Protein AF-A0A7G8IP98-F1 (afdb_monomer_lite)

Foldseek 3Di:
DPDVVVVVVVVVVVVVLQVQLVVLVVVCVVLDPVVQVPFAQDLVRCVVVVHQWHASSDAFPVRFRAIQGSPDGGCVVVVNDPGSPPPPPDDD

Structure (mmCIF, N/CA/C/O backbone):
data_AF-A0A7G8IP98-F1
#
_entry.id   AF-A0A7G8IP98-F1
#
loop_
_atom_site.group_PDB
_atom_site.id
_atom_site.type_symbol
_atom_site.label_atom_id
_atom_site.label_alt_id
_atom_site.label_comp_id
_atom_site.label_asym_id
_atom_site.label_entity_id
_atom_site.label_seq_id
_atom_site.pdbx_PDB_ins_code
_atom_site.Cartn_x
_atom_site.Cartn_y
_atom_site.Cartn_z
_atom_site.occupancy
_atom_site.B_iso_or_equiv
_atom_site.auth_seq_id
_atom_site.auth_comp_id
_atom_site.auth_asym_id
_atom_site.auth_atom_id
_atom_site.pdbx_PDB_model_num
ATOM 1 N N . MET A 1 1 ? 19.300 -4.037 -28.156 1.00 43.59 1 MET A N 1
ATOM 2 C CA . MET A 1 1 ? 19.245 -4.242 -26.695 1.00 43.59 1 MET A CA 1
ATOM 3 C C . MET A 1 1 ? 18.798 -2.916 -26.083 1.00 43.59 1 MET A C 1
ATOM 5 O O . MET A 1 1 ? 19.605 -2.016 -25.951 1.00 43.59 1 MET A O 1
ATOM 9 N N . GLN A 1 2 ? 17.490 -2.720 -25.887 1.00 46.84 2 GLN A N 1
ATOM 10 C CA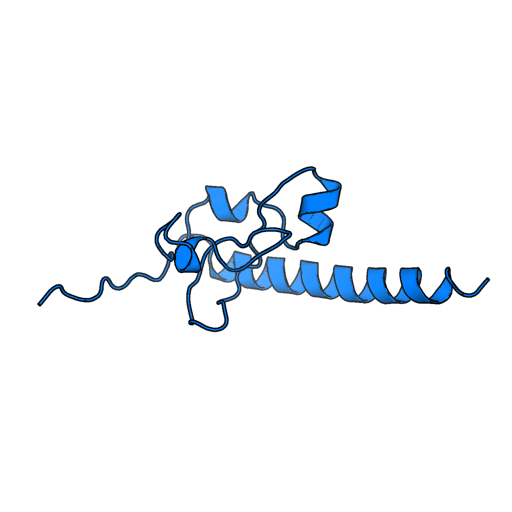 . GLN A 1 2 ? 16.904 -1.489 -25.327 1.00 46.84 2 GLN A CA 1
ATOM 11 C C . GLN A 1 2 ? 16.237 -1.866 -24.004 1.00 46.84 2 GLN A C 1
ATOM 13 O O . GLN A 1 2 ? 15.030 -2.064 -23.953 1.00 46.84 2 GLN A O 1
ATOM 18 N N . VAL A 1 3 ? 17.034 -2.104 -22.966 1.00 53.31 3 VAL A N 1
ATOM 19 C CA . VAL A 1 3 ? 16.520 -2.542 -21.656 1.00 53.31 3 VAL A CA 1
ATOM 20 C C . VAL A 1 3 ? 16.936 -1.583 -20.546 1.00 53.31 3 VAL A C 1
ATOM 22 O O . VAL A 1 3 ? 16.102 -1.219 -19.728 1.00 53.31 3 VAL A O 1
ATOM 25 N N . GLU A 1 4 ? 18.153 -1.042 -20.576 1.00 45.97 4 GLU A N 1
ATOM 26 C CA . GLU A 1 4 ? 18.712 -0.252 -19.465 1.00 45.97 4 GLU A CA 1
ATOM 27 C C . GLU A 1 4 ? 17.986 1.080 -19.189 1.00 45.97 4 GLU A C 1
ATOM 29 O O . GLU A 1 4 ? 17.822 1.470 -18.036 1.00 45.97 4 GLU A O 1
ATOM 34 N N . GLY A 1 5 ? 17.457 1.754 -20.217 1.00 43.75 5 GLY A N 1
ATOM 35 C CA . GLY A 1 5 ? 16.734 3.024 -20.045 1.00 43.75 5 GLY A CA 1
ATOM 36 C C . GLY A 1 5 ? 15.336 2.898 -19.420 1.00 43.75 5 GLY A C 1
ATOM 37 O O . GLY A 1 5 ? 14.790 3.894 -18.944 1.00 43.75 5 GLY A O 1
ATOM 38 N N . VAL A 1 6 ? 14.746 1.695 -19.419 1.00 52.06 6 VAL A N 1
ATOM 39 C CA . VAL A 1 6 ? 13.419 1.436 -18.830 1.00 52.06 6 VAL A CA 1
ATOM 40 C C . VAL A 1 6 ? 13.543 1.163 -17.332 1.00 52.06 6 VAL A C 1
ATOM 42 O O . VAL A 1 6 ? 12.723 1.664 -16.567 1.00 52.06 6 VAL A O 1
ATOM 45 N N . TYR A 1 7 ? 14.594 0.454 -16.903 1.00 49.06 7 TYR A N 1
ATOM 46 C CA . TYR A 1 7 ? 14.862 0.194 -15.483 1.00 49.06 7 TYR A CA 1
ATOM 47 C C . TYR A 1 7 ? 15.099 1.499 -14.712 1.00 49.06 7 TYR A C 1
ATOM 49 O O . TYR A 1 7 ? 14.363 1.783 -13.777 1.00 49.06 7 TYR A O 1
ATOM 57 N N . ALA A 1 8 ? 15.982 2.380 -15.198 1.00 50.59 8 ALA A N 1
ATOM 58 C CA . ALA A 1 8 ? 16.301 3.636 -14.506 1.00 50.59 8 ALA A CA 1
ATOM 59 C C . ALA A 1 8 ? 15.102 4.596 -14.325 1.00 50.59 8 ALA A C 1
ATOM 61 O O . ALA A 1 8 ? 15.051 5.357 -13.357 1.00 50.59 8 ALA A O 1
ATOM 62 N N . LYS A 1 9 ? 14.124 4.582 -15.245 1.00 58.19 9 LYS A N 1
ATOM 63 C CA . LYS A 1 9 ? 12.870 5.344 -15.084 1.00 58.19 9 LYS A CA 1
ATOM 64 C C . LYS A 1 9 ? 11.939 4.692 -14.059 1.00 58.19 9 LYS A C 1
ATOM 66 O O . LYS A 1 9 ? 11.366 5.396 -13.231 1.00 58.19 9 LYS A O 1
ATOM 71 N N . ASN A 1 10 ? 11.855 3.363 -14.082 1.00 58.44 10 ASN A N 1
ATOM 72 C CA . ASN A 1 10 ? 11.035 2.573 -13.166 1.00 58.44 10 ASN A CA 1
ATOM 73 C C . ASN A 1 10 ? 11.521 2.705 -11.711 1.00 58.44 10 ASN A C 1
ATOM 75 O O . ASN A 1 10 ? 10.706 2.875 -10.810 1.00 58.44 10 ASN A O 1
ATOM 79 N N . ASP A 1 11 ? 12.839 2.748 -11.492 1.00 61.75 11 ASP A N 1
ATOM 80 C CA . ASP A 1 11 ? 13.442 2.986 -10.175 1.00 61.75 11 ASP A CA 1
ATOM 81 C C . ASP A 1 11 ? 13.059 4.354 -9.588 1.00 61.75 11 ASP A C 1
ATOM 83 O O . ASP A 1 11 ? 12.704 4.457 -8.412 1.00 61.75 11 ASP A O 1
ATOM 87 N N . ARG A 1 12 ? 13.075 5.421 -10.399 1.00 65.56 12 ARG A N 1
ATOM 88 C CA . ARG A 1 12 ? 12.713 6.768 -9.925 1.00 65.56 12 ARG A CA 1
ATOM 89 C C . ARG A 1 12 ? 11.231 6.866 -9.563 1.00 65.56 12 ARG A C 1
ATOM 91 O O . ARG A 1 12 ? 10.901 7.413 -8.512 1.00 65.56 12 ARG A O 1
ATOM 98 N N . GLU A 1 13 ? 10.359 6.298 -10.394 1.00 75.06 13 GLU A N 1
ATOM 99 C CA . GLU A 1 13 ? 8.928 6.207 -10.091 1.00 75.06 13 GLU A CA 1
ATOM 100 C C . GLU A 1 13 ? 8.678 5.377 -8.827 1.00 75.06 13 GLU A C 1
ATOM 102 O O . GLU A 1 13 ? 7.840 5.732 -8.000 1.00 75.06 13 GLU A O 1
ATOM 107 N N . GLU A 1 14 ? 9.419 4.290 -8.625 1.00 76.62 14 GLU A N 1
ATOM 108 C CA . GLU A 1 14 ? 9.268 3.438 -7.449 1.00 76.62 14 GLU A CA 1
ATOM 109 C C . GLU A 1 14 ? 9.696 4.139 -6.148 1.00 76.62 14 GLU A C 1
ATOM 111 O O . GLU A 1 14 ? 9.029 3.999 -5.117 1.00 76.62 14 GLU A O 1
ATOM 116 N N . VAL A 1 15 ? 10.741 4.970 -6.193 1.00 79.62 15 VAL A N 1
ATOM 117 C CA . VAL A 1 15 ? 11.147 5.815 -5.057 1.00 79.62 15 VAL A CA 1
ATOM 118 C C . VAL A 1 15 ? 10.038 6.797 -4.674 1.00 79.62 15 VAL A C 1
ATOM 120 O O . VAL A 1 15 ? 9.691 6.901 -3.494 1.00 79.62 15 VAL A O 1
ATOM 123 N N . GLU A 1 16 ? 9.428 7.476 -5.647 1.00 82.81 16 GLU A N 1
ATOM 124 C CA . GLU A 1 16 ? 8.302 8.388 -5.399 1.00 82.81 16 GLU A CA 1
ATOM 125 C C . GLU A 1 16 ? 7.098 7.637 -4.822 1.00 82.81 16 GLU A C 1
ATOM 127 O O . GLU A 1 16 ? 6.506 8.053 -3.822 1.00 82.81 16 GLU A O 1
ATOM 132 N N . ARG A 1 17 ? 6.783 6.463 -5.381 1.00 79.19 17 ARG A N 1
ATOM 133 C CA . ARG A 1 17 ? 5.711 5.593 -4.886 1.00 79.19 17 ARG A CA 1
ATOM 134 C C . ARG A 1 17 ? 5.942 5.130 -3.448 1.00 79.19 17 ARG A C 1
ATOM 136 O O . ARG A 1 17 ? 4.963 5.019 -2.703 1.00 79.19 17 ARG A O 1
ATOM 143 N N . ARG A 1 18 ? 7.193 4.860 -3.065 1.00 81.88 18 ARG A N 1
ATOM 144 C CA . ARG A 1 18 ? 7.591 4.474 -1.704 1.00 81.88 18 ARG A CA 1
ATOM 145 C C . ARG A 1 18 ? 7.516 5.662 -0.742 1.00 81.88 18 ARG A C 1
ATOM 147 O O . ARG A 1 18 ? 7.021 5.488 0.370 1.00 81.88 18 ARG A O 1
ATOM 154 N N . ASN A 1 19 ? 7.937 6.854 -1.162 1.00 84.62 19 ASN A N 1
ATOM 155 C CA . ASN A 1 19 ? 7.820 8.073 -0.355 1.00 84.62 19 ASN A CA 1
ATOM 156 C C . ASN A 1 19 ? 6.356 8.431 -0.086 1.00 84.62 19 ASN A C 1
ATOM 158 O O . ASN A 1 19 ? 5.976 8.593 1.070 1.00 84.62 19 ASN A O 1
ATOM 162 N N . GLN A 1 20 ? 5.503 8.400 -1.111 1.00 85.12 20 GLN A N 1
ATOM 163 C CA . GLN A 1 20 ? 4.072 8.640 -0.929 1.00 85.12 20 GLN A CA 1
ATOM 164 C C . GLN A 1 20 ? 3.432 7.609 0.016 1.00 85.12 20 GLN A C 1
ATOM 166 O O . GLN A 1 20 ? 2.552 7.929 0.814 1.00 85.12 20 GLN A O 1
ATOM 171 N N . ALA A 1 21 ? 3.864 6.347 -0.058 1.00 84.12 21 ALA A N 1
ATOM 172 C CA . ALA A 1 21 ? 3.386 5.302 0.841 1.00 84.12 21 ALA A CA 1
ATOM 173 C C . ALA A 1 21 ? 3.818 5.536 2.297 1.00 84.12 21 ALA A C 1
ATOM 175 O O . ALA A 1 21 ? 3.044 5.244 3.209 1.00 84.12 21 ALA A O 1
ATOM 176 N N . LYS A 1 22 ? 5.026 6.071 2.522 1.00 86.00 22 LYS A N 1
ATOM 177 C CA . LYS A 1 22 ? 5.490 6.483 3.853 1.00 86.00 22 LYS A CA 1
ATOM 178 C C . LYS A 1 22 ? 4.625 7.607 4.413 1.00 86.00 22 LYS A C 1
ATOM 180 O O . LYS A 1 22 ? 4.057 7.421 5.482 1.00 86.00 22 LYS A O 1
ATOM 185 N N . GLU A 1 23 ? 4.433 8.687 3.657 1.00 87.50 23 GLU A N 1
ATOM 186 C CA . GLU A 1 23 ? 3.603 9.822 4.091 1.00 87.50 23 GLU A CA 1
ATOM 187 C C . GLU A 1 23 ? 2.167 9.384 4.414 1.00 87.50 23 GLU A C 1
ATOM 189 O O . GLU A 1 23 ? 1.593 9.748 5.440 1.00 87.50 23 GLU A O 1
ATOM 194 N N . ASN A 1 24 ? 1.578 8.542 3.560 1.00 84.94 24 ASN A N 1
ATOM 195 C CA . ASN A 1 24 ? 0.242 8.005 3.804 1.00 84.94 24 ASN A CA 1
ATOM 196 C C . ASN A 1 24 ? 0.197 7.131 5.060 1.00 84.94 24 ASN A C 1
ATOM 198 O O . ASN A 1 24 ? -0.766 7.207 5.820 1.00 84.94 24 ASN A O 1
ATOM 202 N N . ARG A 1 25 ? 1.227 6.312 5.303 1.00 85.06 25 ARG A N 1
ATOM 203 C CA . ARG A 1 25 ? 1.314 5.496 6.518 1.00 85.06 25 ARG A CA 1
ATOM 204 C C . ARG A 1 25 ? 1.440 6.333 7.774 1.00 85.06 25 ARG A C 1
ATOM 206 O O . ARG A 1 25 ? 0.775 5.989 8.740 1.00 85.06 25 ARG A O 1
ATOM 213 N N . GLU A 1 26 ? 2.226 7.407 7.766 1.00 85.75 26 GLU A N 1
ATOM 214 C CA . GLU A 1 26 ? 2.373 8.294 8.929 1.00 85.75 26 GLU A CA 1
ATOM 215 C C . GLU A 1 26 ? 1.019 8.837 9.393 1.00 85.75 26 GLU A C 1
ATOM 217 O O . GLU A 1 26 ? 0.713 8.823 10.583 1.00 85.75 26 GLU A O 1
ATOM 222 N N . ARG A 1 27 ? 0.143 9.196 8.448 1.00 84.44 27 ARG A N 1
ATOM 223 C CA . ARG A 1 27 ? -1.226 9.649 8.751 1.00 84.44 27 ARG A CA 1
ATOM 224 C C . ARG A 1 27 ? -2.130 8.542 9.297 1.00 84.44 27 ARG A C 1
ATOM 226 O O . ARG A 1 27 ? -3.177 8.841 9.864 1.00 84.44 27 ARG A O 1
ATOM 233 N N . LEU A 1 28 ? -1.756 7.282 9.104 1.00 83.56 28 LEU A N 1
ATOM 234 C CA . LEU A 1 28 ? -2.506 6.095 9.511 1.00 83.56 28 LEU A CA 1
ATOM 235 C C . LEU A 1 28 ? -1.950 5.430 10.775 1.00 83.56 28 LEU A C 1
ATOM 237 O O . LEU A 1 28 ? -2.575 4.497 11.284 1.00 83.56 28 LEU A O 1
ATOM 241 N N . VAL A 1 29 ? -0.813 5.900 11.298 1.00 83.19 29 VAL A N 1
ATOM 242 C CA . VAL A 1 29 ? -0.270 5.445 12.582 1.00 83.19 29 VAL A CA 1
ATOM 243 C C . VAL A 1 29 ? -1.332 5.644 13.665 1.00 83.19 29 VAL A C 1
ATOM 245 O O . VAL A 1 29 ? -1.916 6.717 13.790 1.00 83.19 29 VAL A O 1
ATOM 248 N N . GLY A 1 30 ? -1.638 4.581 14.410 1.00 82.44 30 GLY A N 1
ATOM 249 C CA . GLY A 1 30 ? -2.693 4.578 15.431 1.00 82.44 30 GLY A CA 1
ATOM 250 C C . GLY A 1 30 ? -4.122 4.374 14.905 1.00 82.44 30 GLY A C 1
ATOM 251 O O . GLY A 1 30 ? -5.009 4.088 15.702 1.00 82.44 3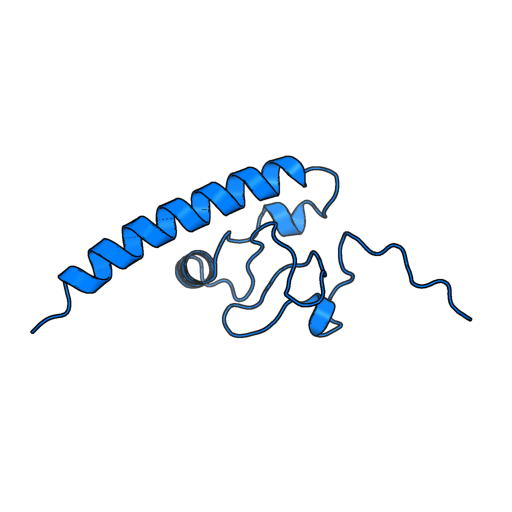0 GLY A O 1
ATOM 252 N N . GLN A 1 31 ? -4.357 4.457 13.589 1.00 82.31 31 GLN A N 1
ATOM 253 C CA . GLN A 1 31 ? -5.650 4.126 12.962 1.00 82.31 31 GLN A CA 1
ATOM 254 C C . GLN A 1 31 ? -5.680 2.707 12.385 1.00 82.31 31 GLN A C 1
ATOM 256 O O . GLN A 1 31 ? -6.742 2.100 12.269 1.00 82.31 31 GLN A O 1
ATOM 261 N N . VAL A 1 32 ? -4.521 2.181 11.991 1.00 85.25 32 VAL A N 1
ATOM 262 C CA . VAL A 1 32 ? -4.378 0.824 11.453 1.00 85.25 32 VAL A CA 1
ATOM 263 C C . VAL A 1 32 ? -3.533 -0.042 12.388 1.00 85.25 32 VAL A C 1
ATOM 265 O O . VAL A 1 32 ? -2.730 0.494 13.155 1.00 85.25 32 VAL A O 1
ATOM 268 N N . PRO A 1 33 ? -3.659 -1.379 12.319 1.00 85.38 33 PRO A N 1
ATOM 269 C CA . PRO A 1 33 ? -2.786 -2.275 13.066 1.00 85.38 33 PRO A CA 1
ATOM 270 C C . PRO A 1 33 ? -1.308 -2.023 12.753 1.00 85.38 33 PRO A C 1
ATOM 272 O O . PRO A 1 33 ? -0.920 -1.946 11.585 1.00 85.38 33 PRO A O 1
ATOM 275 N N . ASP A 1 34 ? -0.467 -1.992 13.788 1.00 84.44 34 ASP A N 1
ATOM 276 C CA . ASP A 1 34 ? 0.984 -1.797 13.643 1.00 84.44 34 ASP A CA 1
ATOM 277 C C . ASP A 1 34 ? 1.623 -2.865 12.738 1.00 84.44 34 ASP A C 1
ATOM 279 O O . ASP A 1 34 ? 2.534 -2.586 11.960 1.00 84.44 34 ASP A O 1
ATOM 283 N N . ALA A 1 35 ? 1.056 -4.078 12.739 1.00 85.38 35 ALA A N 1
ATOM 284 C CA . ALA A 1 35 ? 1.440 -5.156 11.832 1.00 85.38 35 ALA A CA 1
ATOM 285 C C . ALA A 1 35 ? 1.398 -4.737 10.350 1.00 85.38 35 ALA A C 1
ATOM 287 O O . ALA A 1 35 ? 2.234 -5.180 9.571 1.00 85.38 35 ALA A O 1
ATOM 288 N N . TRP A 1 36 ? 0.464 -3.868 9.949 1.00 87.75 36 TRP A N 1
ATOM 289 C CA . TRP A 1 36 ? 0.370 -3.375 8.571 1.00 87.75 36 TRP A CA 1
ATOM 290 C C . TRP A 1 36 ? 1.419 -2.301 8.277 1.00 87.75 36 TRP A C 1
ATOM 292 O O . TRP A 1 36 ? 1.921 -2.214 7.160 1.00 87.75 36 TRP A O 1
ATOM 302 N N . LEU A 1 37 ? 1.793 -1.503 9.278 1.00 84.81 37 LEU A N 1
ATOM 303 C CA . LEU A 1 37 ? 2.825 -0.470 9.153 1.00 84.81 37 LEU A CA 1
ATOM 304 C C . LEU A 1 37 ? 4.234 -1.061 9.039 1.00 84.81 37 LEU A C 1
ATOM 306 O O . LEU A 1 37 ? 5.119 -0.404 8.495 1.00 84.81 37 LEU A O 1
ATOM 310 N N . ARG A 1 38 ? 4.425 -2.306 9.488 1.00 87.38 38 ARG A N 1
ATOM 311 C CA . ARG A 1 38 ? 5.672 -3.072 9.324 1.00 87.38 38 ARG A CA 1
ATOM 312 C C . ARG A 1 38 ? 5.800 -3.764 7.966 1.00 87.38 38 ARG A C 1
ATOM 314 O O . ARG A 1 38 ? 6.885 -4.218 7.627 1.00 87.38 38 ARG A O 1
ATOM 321 N N . MET A 1 39 ? 4.723 -3.842 7.183 1.00 90.00 39 MET A N 1
ATOM 322 C CA . MET A 1 39 ? 4.748 -4.493 5.870 1.00 90.00 39 MET A CA 1
ATOM 323 C C . MET A 1 39 ? 5.583 -3.692 4.854 1.00 90.00 39 MET A C 1
ATOM 325 O O . MET A 1 39 ? 5.864 -2.509 5.065 1.00 90.00 39 MET A O 1
ATOM 329 N N . PRO A 1 40 ? 5.913 -4.267 3.692 1.00 89.62 40 PRO A N 1
ATOM 330 C CA . PRO A 1 40 ? 6.477 -3.530 2.564 1.00 89.62 40 PRO A CA 1
ATOM 331 C C . PRO A 1 40 ? 5.529 -2.445 2.036 1.00 89.62 40 PRO A C 1
ATOM 333 O O . PRO A 1 40 ? 4.309 -2.556 2.151 1.00 89.62 40 PRO A O 1
ATOM 336 N N . PHE A 1 41 ? 6.079 -1.377 1.461 1.00 86.69 41 PHE A N 1
ATOM 337 C CA . PHE A 1 41 ? 5.308 -0.223 0.967 1.00 86.69 41 PHE A CA 1
ATOM 338 C C . PHE A 1 41 ? 4.603 -0.490 -0.373 1.00 86.69 41 PHE A C 1
ATOM 340 O O . PHE A 1 41 ? 3.508 0.015 -0.611 1.00 86.69 41 PHE A O 1
ATOM 347 N N . THR A 1 42 ? 5.229 -1.273 -1.244 1.00 85.88 42 THR A N 1
ATOM 348 C CA . THR A 1 42 ? 4.851 -1.488 -2.648 1.00 85.88 42 THR A CA 1
ATOM 349 C C . THR A 1 42 ? 5.044 -2.955 -3.022 1.00 85.88 42 THR A C 1
ATOM 351 O O . THR A 1 42 ? 5.656 -3.713 -2.267 1.00 85.88 42 THR A O 1
ATOM 354 N N . ASP A 1 43 ? 4.525 -3.363 -4.181 1.00 86.06 43 ASP A N 1
ATOM 355 C CA . ASP A 1 43 ? 4.690 -4.729 -4.678 1.00 86.06 43 ASP A CA 1
ATOM 356 C C . ASP A 1 43 ? 6.157 -5.047 -4.992 1.00 86.06 43 ASP A C 1
ATOM 358 O O . ASP A 1 43 ? 6.626 -6.126 -4.636 1.00 86.06 43 ASP A O 1
ATOM 362 N N . ALA A 1 44 ? 6.895 -4.096 -5.576 1.00 85.12 44 ALA A N 1
ATOM 363 C CA . ALA A 1 44 ? 8.320 -4.250 -5.838 1.00 85.12 44 ALA A CA 1
ATOM 364 C C . ALA A 1 44 ? 9.086 -4.432 -4.525 1.00 85.12 44 ALA A C 1
ATOM 366 O O . ALA A 1 44 ? 9.798 -5.418 -4.373 1.00 85.12 44 ALA A O 1
ATOM 367 N N . HIS A 1 45 ? 8.829 -3.579 -3.528 1.00 85.06 45 HIS A N 1
ATOM 368 C CA . HIS A 1 45 ? 9.453 -3.709 -2.212 1.00 85.06 45 HIS A CA 1
ATOM 369 C C . HIS A 1 45 ? 9.117 -5.036 -1.522 1.00 85.06 45 HIS A C 1
ATOM 371 O O . HIS A 1 45 ? 9.966 -5.629 -0.865 1.00 85.06 45 HIS A O 1
ATOM 377 N N . ALA A 1 46 ? 7.886 -5.527 -1.671 1.00 88.88 46 ALA A N 1
ATOM 378 C CA . ALA A 1 46 ? 7.519 -6.834 -1.145 1.00 88.88 46 ALA A CA 1
ATOM 379 C C . ALA A 1 46 ? 8.283 -7.960 -1.839 1.00 88.88 46 ALA A C 1
ATOM 381 O O . ALA A 1 46 ? 8.824 -8.824 -1.161 1.00 88.88 46 ALA A O 1
ATOM 382 N N . ARG A 1 47 ? 8.412 -7.914 -3.168 1.00 87.25 47 ARG A N 1
ATOM 383 C CA . ARG A 1 47 ? 9.201 -8.895 -3.926 1.00 87.25 47 ARG A CA 1
ATOM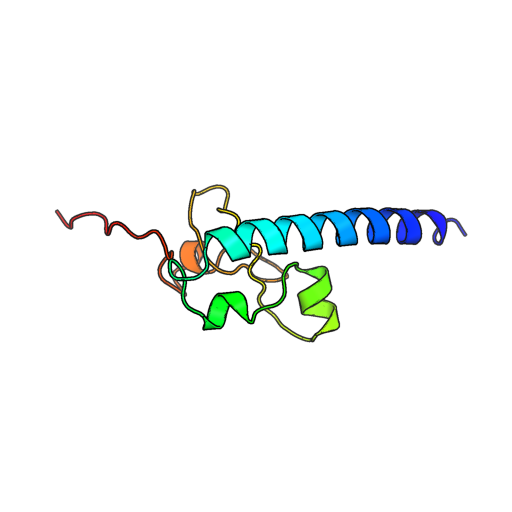 384 C C . ARG A 1 47 ? 10.679 -8.871 -3.539 1.00 87.25 47 ARG A C 1
ATOM 386 O O . ARG A 1 47 ? 11.258 -9.940 -3.386 1.00 87.25 47 ARG A O 1
ATOM 393 N N . GLU A 1 48 ? 11.260 -7.687 -3.335 1.00 86.75 48 GLU A N 1
ATOM 394 C CA . GLU A 1 48 ? 12.640 -7.525 -2.847 1.00 86.75 48 GLU A CA 1
ATOM 395 C C . GLU A 1 48 ? 12.844 -8.185 -1.475 1.00 86.75 48 GLU A C 1
ATOM 397 O O . GLU A 1 48 ? 13.879 -8.797 -1.228 1.00 86.75 48 GLU A O 1
ATOM 402 N N . LEU A 1 49 ? 11.844 -8.088 -0.595 1.00 87.00 49 LEU A N 1
ATOM 403 C CA . LEU A 1 49 ? 11.870 -8.670 0.747 1.00 87.00 49 LEU A CA 1
ATOM 404 C C . LEU A 1 49 ? 11.396 -10.135 0.803 1.00 87.00 49 LEU A C 1
ATOM 406 O O . LEU A 1 49 ? 11.460 -10.746 1.866 1.00 87.00 49 LEU A O 1
ATOM 410 N N . GLY A 1 50 ? 10.916 -10.708 -0.306 1.00 88.69 50 GLY A N 1
ATOM 411 C CA . GLY A 1 50 ? 10.311 -12.048 -0.331 1.00 88.69 50 GLY A CA 1
ATOM 412 C C . GLY A 1 50 ? 8.915 -12.127 0.305 1.00 88.69 50 GLY A C 1
ATOM 413 O O . GLY A 1 50 ? 8.423 -13.214 0.601 1.00 88.69 50 GLY A O 1
ATOM 414 N N . GLU A 1 51 ? 8.262 -10.987 0.502 1.00 89.38 51 GLU A N 1
ATOM 415 C CA . GLU A 1 51 ? 6.925 -10.867 1.071 1.00 89.38 51 GLU A CA 1
ATOM 416 C C . GLU A 1 51 ? 5.834 -10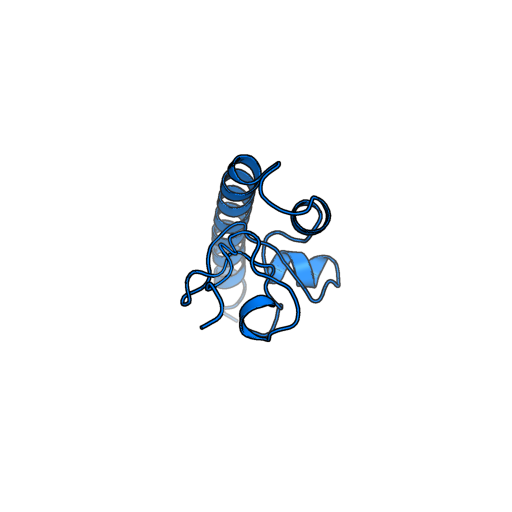.985 -0.004 1.00 89.38 51 GLU A C 1
ATOM 418 O O . GLU A 1 51 ? 5.956 -10.496 -1.129 1.00 89.38 51 GLU A O 1
ATOM 423 N N . LEU A 1 52 ? 4.706 -11.599 0.358 1.00 89.25 52 LEU A N 1
ATOM 424 C CA . LEU A 1 52 ? 3.549 -11.752 -0.540 1.00 89.25 52 LEU A CA 1
ATOM 425 C C . LEU A 1 52 ? 2.523 -10.618 -0.398 1.00 89.25 52 LEU A C 1
ATOM 427 O O . LEU A 1 52 ? 1.599 -10.493 -1.212 1.00 89.25 52 LEU A O 1
ATOM 431 N N . HIS A 1 53 ? 2.687 -9.788 0.631 1.00 90.38 53 HIS A N 1
ATOM 432 C CA . HIS A 1 53 ? 1.763 -8.728 1.004 1.00 90.38 53 HIS A CA 1
ATOM 433 C C . HIS A 1 53 ? 2.494 -7.403 1.180 1.00 90.38 53 HIS A C 1
ATOM 435 O O . HIS A 1 53 ? 3.642 -7.365 1.608 1.00 90.38 53 HIS A O 1
ATOM 441 N N . PHE A 1 54 ? 1.811 -6.304 0.883 1.00 90.75 54 PHE A N 1
ATOM 442 C CA . PHE A 1 54 ? 2.328 -4.955 1.078 1.00 90.75 54 PHE A CA 1
ATOM 443 C C . PHE A 1 54 ? 1.213 -4.016 1.520 1.00 90.75 54 PHE A C 1
ATOM 445 O O . PHE A 1 54 ? 0.043 -4.220 1.209 1.00 90.75 54 PHE A O 1
ATOM 452 N N . PHE A 1 55 ? 1.553 -2.951 2.234 1.00 90.62 55 PHE A N 1
ATOM 453 C CA . PHE A 1 55 ? 0.584 -1.963 2.691 1.00 90.62 55 PHE A CA 1
ATOM 454 C C . PHE A 1 55 ? 0.991 -0.562 2.263 1.00 90.62 55 PHE A C 1
ATOM 456 O O . PHE A 1 55 ? 1.888 0.049 2.830 1.00 90.62 55 PHE A O 1
ATOM 463 N N . ARG A 1 56 ? 0.304 0.002 1.279 1.00 87.81 56 ARG A N 1
ATOM 464 C CA . ARG A 1 56 ? 0.691 1.308 0.736 1.00 87.81 56 ARG A CA 1
ATOM 465 C C . ARG A 1 56 ? 0.128 2.501 1.516 1.00 87.81 56 ARG A C 1
ATOM 467 O O . ARG A 1 56 ? 0.471 3.638 1.224 1.00 87.81 56 ARG A O 1
ATOM 474 N N . GLY A 1 57 ? -0.758 2.251 2.483 1.00 86.50 57 GLY A N 1
ATOM 475 C CA . GLY A 1 57 ? -1.496 3.309 3.179 1.00 86.50 57 GLY A CA 1
ATOM 476 C C . GLY A 1 57 ? -2.578 3.974 2.320 1.00 86.50 57 GLY A C 1
ATOM 477 O O . GLY A 1 57 ? -3.129 4.996 2.708 1.00 86.50 57 GLY A O 1
ATOM 478 N N . THR A 1 58 ? -2.902 3.411 1.154 1.00 86.69 58 THR A N 1
ATOM 479 C CA . THR A 1 58 ? -3.929 3.938 0.249 1.00 86.69 58 THR A CA 1
ATOM 480 C C . THR A 1 58 ? -5.133 3.010 0.173 1.00 86.69 58 THR A C 1
ATOM 482 O O . THR A 1 58 ? -5.033 1.788 0.345 1.00 86.69 58 THR A O 1
ATOM 485 N N . ARG A 1 59 ? -6.300 3.600 -0.089 1.00 87.38 59 ARG A N 1
ATOM 486 C CA . ARG A 1 59 ? -7.547 2.852 -0.241 1.00 87.38 59 ARG A CA 1
ATOM 487 C C . ARG A 1 59 ? -7.625 2.208 -1.618 1.00 87.38 59 ARG A C 1
ATOM 489 O O . ARG A 1 59 ? -7.158 2.774 -2.604 1.00 87.38 59 ARG A O 1
ATOM 496 N N . CYS A 1 60 ? -8.227 1.027 -1.674 1.00 86.38 60 CYS A N 1
ATOM 497 C CA . CYS A 1 60 ? -8.445 0.338 -2.940 1.00 86.38 60 CYS A CA 1
ATOM 498 C C . CYS A 1 60 ? -9.586 1.012 -3.718 1.00 86.38 60 CYS A C 1
ATOM 500 O O . CYS A 1 60 ? -10.297 1.859 -3.180 1.00 86.38 60 CYS A O 1
ATOM 502 N N . LEU A 1 61 ? -9.836 0.575 -4.955 1.00 85.06 61 LEU A N 1
ATOM 503 C CA . LEU A 1 61 ? -10.949 1.081 -5.777 1.00 85.06 61 LEU A CA 1
ATOM 504 C C . LEU A 1 61 ? -12.332 0.905 -5.121 1.00 85.06 61 LEU A C 1
ATOM 506 O O . LEU A 1 61 ? -13.259 1.643 -5.426 1.00 85.06 61 LEU A O 1
ATOM 510 N N . ARG A 1 62 ? -12.469 -0.051 -4.193 1.00 83.19 62 ARG A N 1
ATOM 511 C CA . ARG A 1 62 ? -13.684 -0.273 -3.388 1.00 83.19 62 ARG A CA 1
ATOM 512 C C . ARG A 1 62 ? -13.662 0.485 -2.055 1.00 83.19 62 ARG A C 1
ATOM 514 O O . ARG A 1 62 ? -14.387 0.133 -1.136 1.00 83.19 62 ARG A O 1
ATOM 521 N N . ASN A 1 63 ? -12.787 1.481 -1.922 1.00 84.12 63 A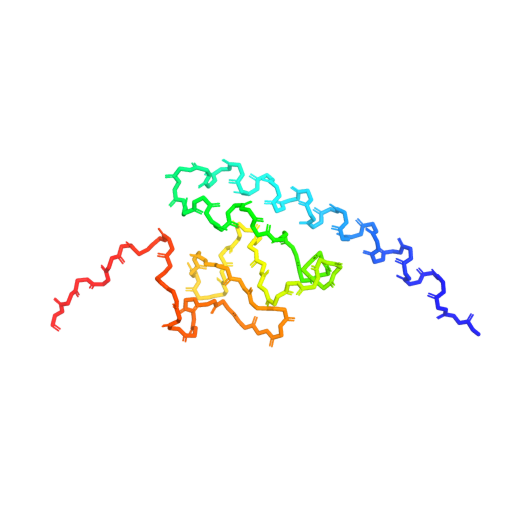SN A N 1
ATOM 522 C CA . ASN A 1 63 ? -12.600 2.313 -0.733 1.00 84.12 63 ASN A CA 1
ATOM 523 C C . ASN A 1 63 ? -12.154 1.560 0.545 1.00 84.12 63 ASN A C 1
ATOM 525 O O . ASN A 1 63 ? -12.130 2.143 1.625 1.00 84.12 63 ASN A O 1
ATOM 529 N N . HIS A 1 64 ? -11.733 0.293 0.455 1.00 88.19 64 HIS A N 1
ATOM 530 C CA . HIS A 1 64 ? -11.146 -0.417 1.597 1.00 88.19 64 HIS A CA 1
ATOM 531 C C . HIS A 1 64 ? -9.723 0.064 1.889 1.00 88.19 64 HIS A C 1
ATOM 533 O O . HIS A 1 64 ? -8.882 0.110 0.990 1.00 88.19 64 HIS A O 1
ATOM 539 N N . LEU A 1 65 ? -9.438 0.318 3.161 1.00 88.31 65 LEU A N 1
ATOM 540 C CA . LEU A 1 65 ? -8.095 0.471 3.704 1.00 88.31 65 LEU A CA 1
ATOM 541 C C . LEU A 1 65 ? -7.618 -0.877 4.262 1.00 88.31 65 LEU A C 1
ATOM 543 O O . LEU A 1 65 ? -8.083 -1.299 5.321 1.00 88.31 65 LEU A O 1
ATOM 547 N N . ALA A 1 66 ? -6.758 -1.579 3.525 1.00 90.69 66 ALA A N 1
ATOM 548 C CA . ALA A 1 66 ? -6.207 -2.881 3.907 1.00 90.69 66 ALA A CA 1
ATOM 549 C C . ALA A 1 66 ? -4.876 -3.144 3.175 1.00 90.69 66 ALA A C 1
ATOM 551 O O . ALA A 1 66 ? -4.605 -2.477 2.172 1.00 90.69 66 ALA A O 1
ATOM 552 N N . PRO A 1 67 ? -4.060 -4.115 3.623 1.00 91.19 67 PRO A N 1
ATOM 553 C CA . PRO A 1 67 ? -2.915 -4.595 2.858 1.00 91.19 67 PRO A CA 1
ATOM 554 C C . PRO A 1 67 ? -3.343 -5.199 1.518 1.00 91.19 67 PRO A C 1
ATOM 556 O O . PRO A 1 67 ? -4.467 -5.677 1.357 1.00 91.19 67 PRO A O 1
ATOM 559 N N . TYR A 1 68 ? -2.435 -5.179 0.557 1.00 90.56 68 TYR A N 1
ATOM 560 C CA . TYR A 1 68 ? -2.577 -5.689 -0.799 1.00 90.56 68 TYR A CA 1
ATOM 561 C C . TYR A 1 68 ? -1.690 -6.909 -0.991 1.00 90.56 68 TYR A C 1
ATOM 563 O O . TYR A 1 68 ? -0.714 -7.103 -0.268 1.00 90.56 68 TYR A O 1
ATOM 571 N N . ARG A 1 69 ? -2.026 -7.725 -1.989 1.00 90.75 69 ARG A N 1
ATOM 572 C CA . ARG A 1 69 ? -1.184 -8.836 -2.436 1.00 90.75 69 ARG A CA 1
ATOM 573 C C . ARG A 1 69 ? -0.343 -8.396 -3.617 1.00 90.75 69 ARG A C 1
ATOM 575 O O . ARG A 1 69 ? -0.839 -7.686 -4.485 1.00 90.75 69 ARG A O 1
ATOM 582 N N . ILE A 1 70 ? 0.872 -8.922 -3.724 1.00 86.94 70 ILE A N 1
ATOM 583 C CA . ILE A 1 70 ? 1.762 -8.664 -4.872 1.00 86.94 70 ILE A CA 1
ATOM 584 C C . ILE A 1 70 ? 1.175 -9.086 -6.234 1.00 86.94 70 ILE A C 1
ATOM 586 O O . ILE A 1 70 ? 1.656 -8.638 -7.268 1.00 86.94 70 ILE A O 1
ATOM 590 N N . ASN A 1 71 ? 0.154 -9.950 -6.238 1.00 80.12 71 ASN A N 1
ATOM 591 C CA . ASN A 1 71 ? -0.508 -10.481 -7.436 1.00 80.12 71 ASN A CA 1
ATOM 592 C C . ASN A 1 71 ? -2.036 -10.286 -7.404 1.00 80.12 71 ASN A C 1
ATOM 594 O O . ASN A 1 71 ? -2.766 -11.039 -8.044 1.00 80.12 71 ASN A O 1
ATOM 598 N N . GLY A 1 72 ? -2.567 -9.344 -6.617 1.00 75.50 72 GLY A N 1
ATOM 599 C CA . GLY A 1 72 ? -4.020 -9.234 -6.501 1.00 75.50 72 GLY A CA 1
ATOM 600 C C . GLY A 1 72 ? -4.547 -8.011 -5.765 1.00 75.50 72 GLY A C 1
ATOM 601 O O . GLY A 1 72 ? -3.811 -7.118 -5.356 1.00 75.50 72 GLY A O 1
ATOM 602 N N . GLY A 1 73 ? -5.871 -7.989 -5.609 1.00 85.31 73 GLY A N 1
ATOM 603 C CA . GLY A 1 73 ? -6.591 -6.945 -4.888 1.00 85.31 73 GLY A CA 1
ATOM 604 C C . GLY A 1 73 ? -6.289 -6.910 -3.387 1.00 85.31 73 GLY A C 1
ATOM 605 O O . GLY A 1 73 ? -5.501 -7.687 -2.845 1.00 85.31 73 GLY A O 1
ATOM 606 N N . CYS A 1 74 ? -6.947 -5.981 -2.699 1.00 90.31 74 CYS A N 1
ATOM 607 C CA . CYS A 1 74 ? -6.773 -5.788 -1.267 1.00 90.31 74 CYS A CA 1
ATOM 608 C C . CYS A 1 74 ? -7.251 -7.007 -0.452 1.00 90.31 74 CYS A C 1
ATOM 610 O O . CYS A 1 74 ? -8.226 -7.664 -0.819 1.00 90.31 74 CYS A O 1
ATOM 612 N N . LEU A 1 75 ? -6.621 -7.289 0.689 1.00 88.75 75 LEU A N 1
ATOM 613 C CA . LEU A 1 75 ? -6.991 -8.407 1.562 1.00 88.75 75 LEU A CA 1
ATOM 614 C C . LEU A 1 75 ? -8.432 -8.302 2.080 1.00 88.75 75 LEU A C 1
ATOM 616 O O . LEU A 1 75 ? -9.106 -9.322 2.203 1.00 88.75 75 LEU A O 1
ATOM 620 N N . ALA A 1 76 ? -8.931 -7.082 2.301 1.00 88.75 76 ALA A N 1
ATOM 621 C CA . ALA A 1 76 ? -10.332 -6.851 2.658 1.00 88.75 76 ALA A CA 1
ATOM 622 C C . ALA A 1 76 ? -11.301 -7.180 1.517 1.00 88.75 76 ALA A C 1
ATOM 624 O O . ALA A 1 76 ? -12.354 -7.763 1.740 1.00 88.75 76 ALA A O 1
ATOM 625 N N . CYS A 1 77 ? -10.911 -6.887 0.276 1.00 86.75 77 CYS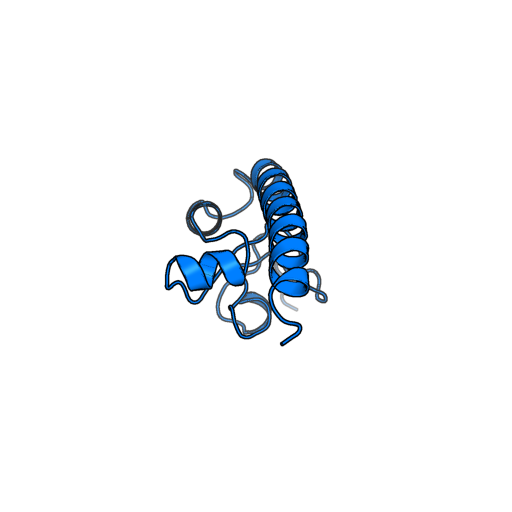 A N 1
ATOM 626 C CA . CYS A 1 77 ? -11.670 -7.226 -0.923 1.00 86.75 77 CYS A CA 1
ATOM 627 C C . CYS A 1 77 ? -11.817 -8.747 -1.066 1.00 86.75 77 CYS A C 1
ATOM 629 O O . CYS A 1 77 ? -12.822 -9.231 -1.571 1.00 86.75 77 CYS A O 1
ATOM 631 N N . ALA A 1 78 ? -10.801 -9.483 -0.621 1.00 84.62 78 ALA A N 1
ATOM 632 C CA . ALA A 1 78 ? -10.767 -10.935 -0.628 1.00 84.62 78 ALA A CA 1
ATOM 633 C C . ALA A 1 78 ? -11.338 -11.575 0.651 1.00 84.62 78 ALA A C 1
ATOM 635 O O . ALA A 1 78 ? -11.209 -12.785 0.816 1.00 84.62 78 ALA A O 1
ATOM 636 N N . GLY A 1 79 ? -11.898 -10.785 1.576 1.00 83.38 79 GLY A N 1
ATOM 637 C CA . GLY A 1 79 ? -12.475 -11.281 2.830 1.00 83.38 79 GLY A CA 1
ATOM 638 C C . GLY A 1 79 ? -11.469 -11.880 3.819 1.00 83.38 79 GLY A C 1
ATOM 639 O O . GLY A 1 79 ? -11.880 -12.562 4.750 1.00 83.38 79 GLY A O 1
ATOM 640 N N . GLN A 1 80 ? -10.162 -11.656 3.635 1.00 80.81 80 GLN A N 1
ATOM 641 C CA . GLN A 1 80 ? -9.126 -12.230 4.507 1.00 80.81 80 GLN A CA 1
ATOM 642 C C . GLN A 1 80 ? -8.837 -11.384 5.746 1.00 80.81 80 GLN A C 1
ATOM 644 O O . GLN A 1 80 ? -8.430 -11.926 6.767 1.00 80.81 80 GLN A O 1
ATOM 649 N N . VAL A 1 81 ? -9.029 -10.065 5.667 1.00 80.06 81 VAL A N 1
ATOM 650 C CA . VAL A 1 81 ? -8.863 -9.156 6.811 1.00 80.06 81 VAL A CA 1
ATOM 651 C C . VAL A 1 81 ? -9.965 -8.100 6.808 1.00 80.06 81 VAL A C 1
ATOM 653 O O . VAL A 1 81 ? -10.405 -7.692 5.731 1.00 80.06 81 VAL A O 1
ATOM 656 N N . PRO A 1 82 ? -10.403 -7.607 7.976 1.00 75.00 82 PRO A N 1
ATOM 657 C CA . PRO A 1 82 ? -11.277 -6.444 8.021 1.00 75.00 82 PRO A CA 1
ATOM 658 C C . PRO A 1 82 ? -10.540 -5.221 7.467 1.00 75.00 82 PRO A C 1
ATOM 660 O O . PRO A 1 82 ? -9.331 -5.073 7.644 1.00 75.00 82 PRO A O 1
ATOM 663 N N . SER A 1 83 ? -11.259 -4.325 6.789 1.00 77.62 83 SER A N 1
ATOM 664 C CA . SER A 1 83 ? -10.681 -3.027 6.439 1.00 77.62 83 SER A CA 1
ATOM 665 C C . SER A 1 83 ? -10.469 -2.218 7.718 1.00 77.62 83 SER A C 1
ATOM 667 O O . SER A 1 83 ? -11.375 -2.155 8.532 1.00 77.62 83 SER A O 1
ATOM 669 N N . ALA A 1 84 ? -9.333 -1.544 7.901 1.00 73.94 84 ALA A N 1
ATOM 670 C CA . ALA A 1 84 ? -9.117 -0.737 9.111 1.00 73.94 84 ALA A CA 1
ATOM 671 C C . ALA A 1 84 ? -10.121 0.422 9.261 1.00 73.94 84 ALA A C 1
ATOM 673 O O . ALA A 1 84 ? -10.266 0.970 10.344 1.00 73.94 84 ALA A O 1
ATOM 674 N N . LEU A 1 85 ? -10.843 0.767 8.190 1.00 64.56 85 LEU A N 1
ATOM 675 C CA . LEU A 1 85 ? -11.947 1.724 8.206 1.00 64.56 85 LEU A CA 1
ATOM 676 C C . LEU A 1 85 ? -13.326 1.052 8.229 1.00 64.56 85 LEU A C 1
ATOM 678 O O . LEU A 1 85 ? -14.289 1.661 7.763 1.00 64.56 85 LEU A O 1
ATOM 682 N N . VAL A 1 86 ? -13.463 -0.181 8.735 1.00 54.25 86 VAL A N 1
ATOM 683 C CA . VAL A 1 86 ? -14.805 -0.679 9.064 1.00 54.25 86 VAL A CA 1
ATOM 684 C C . VAL A 1 86 ? -15.408 0.196 10.163 1.00 54.25 86 VAL A C 1
ATOM 686 O O . VAL A 1 86 ? -15.265 -0.065 11.350 1.00 54.25 86 VAL A O 1
ATOM 689 N N . ASN A 1 87 ? -16.169 1.200 9.735 1.00 46.91 87 ASN A N 1
ATOM 690 C CA . ASN A 1 87 ? -17.521 1.312 10.243 1.00 46.91 87 ASN A CA 1
ATOM 691 C C . ASN A 1 87 ? -18.208 0.011 9.797 1.00 46.91 87 ASN A C 1
ATOM 693 O O . ASN A 1 87 ? -18.301 -0.219 8.585 1.00 46.91 87 ASN A O 1
ATOM 697 N N . PRO A 1 88 ? -18.561 -0.911 10.706 1.00 48.00 88 PRO A N 1
ATOM 698 C CA . PRO A 1 88 ? -19.285 -2.103 10.292 1.00 48.00 88 PRO A CA 1
ATOM 699 C C . PRO A 1 88 ? -20.565 -1.647 9.571 1.00 48.00 88 PRO A C 1
ATOM 701 O O . PRO A 1 88 ? -21.200 -0.702 10.048 1.00 48.00 88 PRO A O 1
ATOM 704 N N . PRO A 1 89 ? -20.976 -2.260 8.441 1.00 45.59 89 PRO A N 1
ATOM 705 C CA . PRO A 1 89 ? -22.368 -2.137 8.050 1.00 45.59 89 PRO A CA 1
ATOM 706 C C . PRO A 1 89 ? -23.171 -2.675 9.233 1.00 45.59 89 PRO A C 1
ATOM 708 O O . PRO A 1 89 ? -22.989 -3.826 9.645 1.00 45.59 89 PRO A O 1
ATOM 711 N N . ALA A 1 90 ? -23.971 -1.799 9.842 1.00 47.31 90 ALA A N 1
ATOM 712 C CA . ALA A 1 90 ? -25.004 -2.214 10.767 1.00 47.31 90 ALA A CA 1
ATOM 713 C C . ALA A 1 90 ? -25.764 -3.349 10.076 1.00 47.31 90 ALA A C 1
ATOM 715 O O . ALA A 1 90 ? -26.247 -3.190 8.957 1.00 47.31 90 ALA A O 1
ATOM 716 N N . LYS A 1 91 ? -25.730 -4.527 10.698 1.00 45.78 91 LYS A N 1
ATOM 717 C CA . LYS A 1 91 ? -26.560 -5.658 10.303 1.00 45.78 91 LYS A CA 1
ATOM 718 C C . LYS A 1 91 ? -28.012 -5.175 10.322 1.00 45.78 91 LYS A C 1
ATOM 720 O O . LYS A 1 91 ? -28.439 -4.658 11.354 1.00 45.78 91 LYS A O 1
ATOM 725 N N . GLU A 1 92 ? -28.728 -5.367 9.226 1.00 44.22 92 GLU A N 1
ATOM 726 C CA . GLU A 1 92 ? -30.189 -5.481 9.215 1.00 44.22 92 GLU A CA 1
ATOM 727 C C . GLU A 1 92 ? -30.563 -6.936 8.924 1.00 44.22 92 GLU A C 1
ATOM 729 O O . GLU A 1 92 ? -29.858 -7.575 8.105 1.00 44.22 92 GLU A O 1
#

pLDDT: mean 77.85, std 14.8, range [43.59, 91.19]

Secondary structure (DSSP, 8-state):
---HHHHHHHHHHHHHHHHHHHHHHHTTBTTB-HHHHTS-SSHHHHHHHT-SEE--S---TT-----EETTEEETTTTTSS--TT--PPPP-

Sequence (92 aa):
MQVEGVYAKNDREEVERRNQAKENRERLVGQVPDAWLRMPFTDAHARELGELHFFRGTRCLRNHLAPYRINGGCLACAGQVPSALVNPPAKE

Radius of gyration: 15.04 Å; chains: 1; bounding box: 49×22×42 Å